Protein AF-A0A8S2ZT82-F1 (afdb_monomer_lite)

Organism: NCBI:txid392030

Sequence (80 aa):
GRNASSTTPGRPVLLQHGLLDSATSWVINFPEQSLGFILADAGYDVWLGNMRGNHYSRAHVKYNPDHDEAFWDFSWDDMA

InterPro domains:
  IPR006693 Partial AB-hydrolase lipase domain [PF04083] (3-29)
  IPR029058 Alpha/Beta hydrolase fold [G3DSA:3.40.50.1820] (1-80)
  IPR029058 Alpha/Beta hydrolase fold [SSF53474] (5-80)

Secondary structure (DSSP, 8-state):
-TT---SSPPPEEEEE--TT--GGGGTSS-TTT-HHHHHHHTT-EEEEE--TTSTT----SS--TTT-GGGG---GGGT-

Foldseek 3Di:
DVQDPDPDQAAEDEDEDDPLDFLCQQPVDDLVPHVQSVCVNVRHHYHYDGDAPHPVHPDDPPDHNVPGPVSVPDDVVVVD

pLDDT: mean 93.6, std 8.81, range [63.47, 98.44]

Structure (mmCIF, N/CA/C/O backbone):
data_AF-A0A8S2ZT82-F1
#
_entry.id   AF-A0A8S2ZT82-F1
#
loop_
_atom_site.group_PDB
_atom_site.id
_atom_site.type_symbol
_atom_site.label_atom_id
_atom_site.label_alt_id
_atom_site.label_comp_id
_atom_site.label_asym_id
_atom_site.label_entity_id
_atom_site.label_seq_id
_atom_site.pdbx_PDB_ins_code
_atom_site.Cartn_x
_atom_site.Cartn_y
_atom_site.Cartn_z
_atom_site.occupancy
_atom_site.B_iso_or_equiv
_atom_site.auth_seq_id
_atom_site.auth_comp_id
_atom_site.auth_asym_id
_atom_site.auth_atom_id
_atom_site.pdbx_PDB_model_num
ATOM 1 N N . GLY A 1 1 ? -4.473 -5.135 18.148 1.00 67.69 1 GLY A N 1
ATOM 2 C CA . GLY A 1 1 ? -4.678 -3.706 18.448 1.00 67.69 1 GLY A CA 1
ATOM 3 C C . GLY A 1 1 ? -4.744 -3.476 19.940 1.00 67.69 1 GLY A C 1
ATOM 4 O O . GLY A 1 1 ? -4.410 -4.376 20.706 1.00 67.69 1 GLY A O 1
ATOM 5 N N . ARG A 1 2 ? -5.173 -2.281 20.349 1.00 76.00 2 ARG A N 1
ATOM 6 C CA . ARG A 1 2 ? -5.214 -1.800 21.742 1.00 76.00 2 ARG A CA 1
ATOM 7 C C . ARG A 1 2 ? -6.005 -2.718 22.689 1.00 76.00 2 ARG A C 1
ATOM 9 O O . ARG A 1 2 ? -5.749 -2.709 23.885 1.00 76.00 2 ARG A O 1
ATOM 16 N N . ASN A 1 3 ? -6.894 -3.551 22.140 1.00 68.44 3 ASN A N 1
ATOM 17 C CA . ASN A 1 3 ? -7.740 -4.502 22.872 1.00 68.44 3 ASN A CA 1
ATOM 18 C C . ASN A 1 3 ? -7.320 -5.979 22.718 1.00 68.44 3 ASN A C 1
ATOM 20 O O . ASN A 1 3 ? -8.092 -6.876 23.051 1.00 68.44 3 ASN A O 1
ATOM 24 N N . ALA A 1 4 ? -6.135 -6.272 22.172 1.00 64.62 4 ALA A N 1
ATOM 25 C CA . ALA A 1 4 ? -5.719 -7.655 21.951 1.00 64.62 4 ALA A CA 1
ATOM 26 C C . ALA A 1 4 ? -5.322 -8.334 23.274 1.00 64.62 4 ALA A C 1
ATOM 28 O O . ALA A 1 4 ? -4.284 -8.018 23.849 1.00 64.62 4 ALA A O 1
ATOM 29 N N . SER A 1 5 ? -6.132 -9.294 23.733 1.00 63.47 5 SER A N 1
ATOM 30 C CA . SER A 1 5 ? -5.809 -10.162 24.878 1.00 63.47 5 SER A CA 1
ATOM 31 C C . SER A 1 5 ? -5.354 -11.573 24.471 1.00 63.47 5 SER A C 1
ATOM 33 O O . SER A 1 5 ? -5.096 -12.401 25.343 1.00 63.47 5 SER A O 1
ATOM 35 N N . SER A 1 6 ? -5.288 -11.881 23.169 1.00 67.12 6 SER A N 1
ATOM 36 C CA . SER A 1 6 ? -4.937 -13.209 22.652 1.00 67.12 6 SER A CA 1
ATOM 37 C C . SER A 1 6 ? -3.531 -13.247 22.060 1.00 67.12 6 SER A C 1
ATOM 39 O O . SER A 1 6 ? -3.146 -12.380 21.282 1.00 67.12 6 SER A O 1
ATOM 41 N N . THR A 1 7 ? -2.791 -14.312 22.364 1.00 71.12 7 THR A N 1
ATOM 42 C CA . THR A 1 7 ? -1.484 -14.629 21.758 1.00 71.12 7 THR A CA 1
ATOM 43 C C . THR A 1 7 ? -1.602 -15.233 20.357 1.00 71.12 7 THR A C 1
ATOM 45 O O . THR A 1 7 ? -0.598 -15.415 19.675 1.00 71.12 7 THR A O 1
ATOM 48 N N . THR A 1 8 ? -2.819 -15.574 19.925 1.00 77.44 8 THR A N 1
ATOM 49 C CA . THR A 1 8 ? -3.089 -16.095 18.582 1.00 77.44 8 THR A CA 1
ATOM 50 C C . THR A 1 8 ? -3.297 -14.931 17.611 1.00 77.44 8 THR A C 1
ATOM 52 O O . THR A 1 8 ? -4.086 -14.037 17.937 1.00 77.44 8 THR A O 1
ATOM 55 N N . PRO A 1 9 ? -2.627 -14.929 16.442 1.00 76.81 9 PRO A N 1
ATOM 56 C CA . PRO A 1 9 ? -2.875 -13.950 15.391 1.00 76.81 9 PRO A CA 1
ATOM 57 C C . PRO A 1 9 ? -4.351 -13.918 14.990 1.00 76.81 9 PRO A C 1
ATOM 59 O O . PRO A 1 9 ? -5.010 -14.957 14.899 1.00 76.81 9 PRO A O 1
ATOM 62 N N . GLY A 1 10 ? -4.861 -12.709 14.766 1.00 88.81 10 GLY A N 1
ATOM 63 C CA . GLY A 1 10 ? -6.215 -12.479 14.283 1.00 88.81 10 GLY A CA 1
ATOM 64 C C . GLY A 1 10 ? -6.469 -13.088 12.907 1.00 88.81 10 GLY A C 1
ATOM 65 O O . GLY A 1 10 ? -5.541 -13.466 12.196 1.00 88.81 10 GLY A O 1
ATOM 66 N N . ARG A 1 11 ? -7.739 -13.138 12.483 1.00 95.44 11 ARG A N 1
ATOM 67 C CA . ARG A 1 11 ? -8.052 -13.471 11.082 1.00 95.44 11 ARG A CA 1
ATOM 68 C C . ARG A 1 11 ? -7.375 -12.441 10.160 1.00 95.44 11 ARG A C 1
ATOM 70 O O . ARG A 1 11 ? -7.525 -11.247 10.434 1.00 95.44 11 ARG A O 1
ATOM 77 N N . PRO A 1 12 ? -6.654 -12.866 9.108 1.00 96.94 12 PRO A N 1
ATOM 78 C CA . PRO A 1 12 ? -5.939 -11.941 8.241 1.00 96.94 12 PRO A CA 1
ATOM 79 C C . PRO A 1 12 ? -6.906 -11.142 7.365 1.00 96.94 12 PRO A C 1
ATOM 81 O O . PRO A 1 12 ? -7.879 -11.688 6.839 1.00 96.94 12 PRO A O 1
ATOM 84 N N . VAL A 1 13 ? -6.619 -9.853 7.190 1.00 98.12 13 VAL A N 1
ATOM 85 C CA . VAL A 1 13 ? -7.315 -8.949 6.267 1.00 98.12 13 VAL A CA 1
ATOM 86 C C . VAL A 1 13 ? -6.279 -8.152 5.487 1.00 98.12 13 VAL A C 1
ATOM 88 O O . VAL A 1 13 ? -5.437 -7.487 6.086 1.00 98.12 13 VAL A O 1
ATOM 91 N N . LEU A 1 14 ? -6.367 -8.188 4.156 1.00 98.19 14 LEU A N 1
ATOM 92 C CA . LEU A 1 14 ? -5.579 -7.340 3.266 1.00 98.19 14 LEU A CA 1
ATOM 93 C C . LEU A 1 14 ? -6.421 -6.140 2.824 1.00 98.19 14 LEU A C 1
ATOM 95 O O . LEU A 1 14 ? -7.478 -6.313 2.218 1.00 98.19 14 LEU A O 1
ATOM 99 N N . LEU A 1 15 ? -5.945 -4.931 3.109 1.00 98.44 15 LEU A N 1
ATOM 100 C CA . LEU A 1 15 ? -6.541 -3.689 2.626 1.00 98.44 15 LEU A CA 1
ATOM 101 C C . LEU A 1 15 ? -5.740 -3.165 1.432 1.00 98.44 15 LEU A C 1
ATOM 103 O O . LEU A 1 15 ? -4.561 -2.827 1.565 1.00 98.44 15 LEU A O 1
ATOM 107 N N . GLN A 1 16 ? -6.391 -3.086 0.271 1.00 97.94 16 GLN A N 1
ATOM 108 C CA . GLN A 1 16 ? -5.788 -2.628 -0.978 1.00 97.94 16 GLN A CA 1
ATOM 109 C C . GLN A 1 16 ? -6.318 -1.241 -1.347 1.00 97.94 16 GLN A C 1
ATOM 111 O O . GLN A 1 16 ? -7.525 -1.050 -1.465 1.00 97.94 16 GLN A O 1
ATOM 116 N N . HIS A 1 17 ? -5.415 -0.271 -1.502 1.00 97.62 17 HIS A N 1
ATOM 117 C CA . HIS A 1 17 ? -5.767 1.111 -1.848 1.00 97.62 17 HIS A CA 1
ATOM 118 C C . HIS A 1 17 ? -6.293 1.254 -3.288 1.00 97.62 17 HIS A C 1
ATOM 120 O O . HIS A 1 17 ? -6.128 0.353 -4.113 1.00 97.62 17 HIS A O 1
ATOM 126 N N . GLY A 1 18 ? -6.892 2.411 -3.589 1.00 96.00 18 GLY A N 1
ATOM 127 C CA . GLY A 1 18 ? -7.455 2.734 -4.904 1.00 96.00 18 GLY A CA 1
ATOM 128 C C . GLY A 1 18 ? -6.465 3.357 -5.899 1.00 96.00 18 GLY A C 1
ATOM 129 O O . GLY A 1 18 ? -5.245 3.298 -5.734 1.00 96.00 18 GLY A O 1
ATOM 130 N N . LEU A 1 19 ? -7.011 3.968 -6.952 1.00 96.19 19 LEU A N 1
ATOM 131 C CA . LEU A 1 19 ? -6.256 4.648 -8.008 1.00 96.19 19 LEU A CA 1
ATOM 132 C C . LEU A 1 19 ? -5.516 5.884 -7.463 1.00 96.19 19 LEU A C 1
ATOM 134 O O . LEU A 1 19 ? -6.128 6.714 -6.797 1.00 96.19 19 LEU A O 1
ATOM 138 N N . LEU A 1 20 ? -4.226 6.023 -7.803 1.00 94.88 20 LEU A N 1
ATOM 139 C CA . LEU A 1 20 ? -3.349 7.135 -7.380 1.00 94.88 20 LEU A CA 1
ATOM 140 C C . LEU A 1 20 ? -3.248 7.316 -5.852 1.00 94.88 20 LEU A C 1
ATOM 142 O O . LEU A 1 20 ? -3.021 8.419 -5.359 1.00 94.88 20 LEU A O 1
ATOM 146 N N . ASP A 1 21 ? -3.399 6.220 -5.113 1.00 97.44 21 ASP A N 1
ATOM 147 C CA . ASP A 1 21 ? -3.425 6.189 -3.652 1.00 97.44 21 ASP A CA 1
ATOM 148 C C . ASP A 1 21 ? -2.264 5.343 -3.083 1.00 97.44 21 ASP A C 1
ATOM 150 O O . ASP A 1 21 ? -1.417 4.817 -3.814 1.00 97.44 21 ASP A O 1
ATOM 154 N N . SER A 1 22 ? -2.205 5.206 -1.760 1.00 97.88 22 SER A N 1
ATOM 155 C CA . SER A 1 22 ? -1.299 4.305 -1.058 1.00 97.88 22 SER A CA 1
ATOM 156 C C . SER A 1 22 ? -1.947 3.703 0.190 1.00 97.88 22 SER A C 1
ATOM 158 O O . SER A 1 22 ? -3.044 4.082 0.595 1.00 97.88 22 SER A O 1
ATOM 160 N N . ALA A 1 23 ? -1.244 2.782 0.848 1.00 98.00 23 ALA A N 1
ATOM 161 C CA . ALA A 1 23 ? -1.685 2.177 2.104 1.00 98.00 23 ALA A CA 1
ATOM 162 C C . ALA A 1 23 ? -2.044 3.186 3.217 1.00 98.00 23 ALA A C 1
ATOM 164 O O . ALA A 1 23 ? -2.775 2.833 4.145 1.00 98.00 23 ALA A O 1
ATOM 165 N N . THR A 1 24 ? -1.544 4.427 3.152 1.00 97.88 24 THR A N 1
ATOM 166 C CA . THR A 1 24 ? -1.787 5.453 4.179 1.00 97.88 24 THR A CA 1
ATOM 167 C C . THR A 1 24 ? -3.260 5.784 4.356 1.00 97.88 24 THR A C 1
ATOM 169 O O . THR A 1 24 ? -3.669 6.067 5.479 1.00 97.88 24 THR A O 1
ATOM 172 N N . SER A 1 25 ? -4.078 5.672 3.307 1.00 97.56 25 SER A N 1
ATOM 173 C CA . SER A 1 25 ? -5.520 5.939 3.371 1.00 97.56 25 SER A CA 1
ATOM 174 C C . SER A 1 25 ? -6.245 5.105 4.433 1.00 97.56 25 SER A C 1
ATOM 176 O O . SER A 1 25 ? -7.251 5.542 4.991 1.00 97.56 25 SER A O 1
ATOM 178 N N . TRP A 1 26 ? -5.695 3.947 4.809 1.00 98.38 26 TRP A N 1
ATOM 179 C CA . TRP A 1 26 ? -6.258 3.086 5.851 1.00 98.38 26 TRP A CA 1
ATOM 180 C C . TRP A 1 26 ? -5.907 3.494 7.285 1.00 98.38 26 TRP A C 1
ATOM 182 O O . TRP A 1 26 ? -6.475 2.923 8.219 1.00 98.38 26 TRP A O 1
ATOM 192 N N . VAL A 1 27 ? -4.984 4.445 7.469 1.00 98.06 27 VAL A N 1
ATOM 193 C CA . VAL A 1 27 ? -4.382 4.809 8.768 1.00 98.06 27 VAL A CA 1
ATOM 194 C C . VAL A 1 27 ? -4.134 6.317 8.953 1.00 98.06 27 VAL A C 1
ATOM 196 O O . VAL A 1 27 ? -3.507 6.707 9.932 1.00 98.06 27 VAL A O 1
ATOM 199 N N . ILE A 1 28 ? -4.583 7.176 8.031 1.00 97.81 28 ILE A N 1
ATOM 200 C CA . ILE A 1 28 ? -4.248 8.614 8.041 1.00 97.81 28 ILE A CA 1
ATOM 201 C C . ILE A 1 28 ? -5.080 9.458 9.026 1.00 97.81 28 ILE A C 1
ATOM 203 O O . ILE A 1 28 ? -4.647 10.541 9.412 1.00 97.81 28 ILE A O 1
ATOM 207 N N . ASN A 1 29 ? -6.258 8.982 9.442 1.00 97.88 29 ASN A N 1
ATOM 208 C CA . ASN A 1 29 ? -7.135 9.689 10.384 1.00 97.88 29 ASN A CA 1
ATOM 209 C C . ASN A 1 29 ? -6.884 9.226 11.834 1.00 97.88 29 ASN A C 1
ATOM 211 O O . ASN A 1 29 ? -5.900 8.554 12.144 1.00 97.88 29 ASN A O 1
ATOM 215 N N . PHE A 1 30 ? -7.800 9.555 12.750 1.00 97.62 30 PHE A N 1
ATOM 216 C CA . PHE A 1 30 ? -7.753 9.043 14.120 1.00 97.62 30 PHE A CA 1
ATOM 217 C C . PHE A 1 30 ? -7.993 7.518 14.178 1.00 97.62 30 PHE A C 1
ATOM 219 O O . PHE A 1 30 ? -8.607 6.952 13.261 1.00 97.62 30 PHE A O 1
ATOM 226 N N . PRO A 1 31 ? -7.549 6.834 15.253 1.00 96.50 31 PRO A N 1
ATOM 227 C CA . PRO A 1 31 ? -7.734 5.390 15.420 1.00 96.50 31 PRO A CA 1
ATOM 228 C C . PRO A 1 31 ? -9.184 4.905 15.292 1.00 96.50 31 PRO A C 1
ATOM 230 O O . PRO A 1 31 ? -9.437 3.841 14.739 1.00 96.50 31 PRO A O 1
ATOM 233 N N . GLU A 1 32 ? -10.151 5.705 15.732 1.00 96.31 32 GLU A N 1
ATOM 234 C CA . GLU A 1 32 ? -11.579 5.375 15.696 1.00 96.31 32 GLU A CA 1
ATOM 235 C C . GLU A 1 32 ? -12.233 5.667 14.331 1.00 96.31 32 GLU A C 1
ATOM 237 O O . GLU A 1 32 ? -13.410 5.377 14.134 1.00 96.31 32 GLU A O 1
ATOM 242 N N . GLN A 1 33 ? -11.484 6.252 13.390 1.00 97.81 33 GLN A N 1
ATOM 243 C CA . GLN A 1 33 ? -11.965 6.671 12.067 1.00 97.81 33 GLN A CA 1
ATOM 244 C C . GLN A 1 33 ? -11.234 5.991 10.906 1.00 97.81 33 GLN A C 1
ATOM 246 O O . GLN A 1 33 ? -11.667 6.106 9.760 1.00 97.81 33 GLN A O 1
ATOM 251 N N . SER A 1 34 ? -10.127 5.299 11.175 1.00 98.31 34 SER A N 1
ATOM 252 C CA . SER A 1 34 ? -9.325 4.661 10.132 1.00 98.31 34 SER A CA 1
ATOM 253 C C . SER A 1 34 ? -9.540 3.155 10.152 1.00 98.31 34 SER A C 1
ATOM 255 O O . SER A 1 34 ? -9.341 2.505 11.179 1.00 98.31 34 SER A O 1
ATOM 257 N N . LEU A 1 35 ? -9.927 2.588 9.009 1.00 98.31 35 LEU A N 1
ATOM 258 C CA . LEU A 1 35 ? -10.311 1.178 8.911 1.00 98.31 35 LEU A CA 1
ATOM 259 C C . LEU A 1 35 ? -9.210 0.223 9.394 1.00 98.31 35 LEU A C 1
ATOM 261 O O . LEU A 1 35 ? -9.518 -0.766 10.056 1.00 98.31 35 LEU A O 1
ATOM 265 N N . GLY A 1 36 ? -7.938 0.529 9.117 1.00 97.69 36 GLY A N 1
ATOM 266 C CA . GLY A 1 36 ? -6.816 -0.295 9.566 1.00 97.69 36 GLY A CA 1
ATOM 267 C C . GLY A 1 36 ? -6.743 -0.396 11.091 1.00 97.69 36 GLY A C 1
ATOM 268 O O . GLY A 1 36 ? -6.574 -1.487 11.633 1.00 97.69 36 GLY A O 1
ATOM 269 N N . PHE A 1 37 ? -6.957 0.722 11.790 1.00 97.38 37 PHE A N 1
ATOM 270 C CA . PHE A 1 37 ? -6.980 0.753 13.253 1.00 97.38 37 PHE A CA 1
ATOM 271 C C . PHE A 1 37 ? -8.232 0.080 13.824 1.00 97.38 37 PHE A C 1
ATOM 273 O O . PHE A 1 37 ? -8.113 -0.730 14.742 1.00 97.38 37 PHE A O 1
ATOM 280 N N . ILE A 1 38 ? -9.407 0.329 13.237 1.00 97.44 38 ILE A N 1
ATOM 281 C CA . ILE A 1 38 ? -10.672 -0.293 13.657 1.00 97.44 38 ILE A CA 1
ATOM 282 C C . ILE A 1 38 ? -10.587 -1.827 13.569 1.00 97.44 38 ILE A C 1
ATOM 284 O O . ILE A 1 38 ? -10.959 -2.524 14.513 1.00 97.44 38 ILE A O 1
ATOM 288 N N . LEU A 1 39 ? -10.055 -2.370 12.468 1.00 96.50 39 LEU A N 1
ATOM 289 C CA . LEU A 1 39 ? -9.879 -3.816 12.296 1.00 96.50 39 LEU A CA 1
ATOM 290 C C . LEU A 1 39 ? -8.834 -4.388 13.262 1.00 96.50 39 LEU A C 1
ATOM 292 O O . LEU A 1 39 ? -9.065 -5.430 13.879 1.00 96.50 39 LEU A O 1
ATOM 296 N N . ALA A 1 40 ? -7.709 -3.700 13.453 1.00 95.25 40 ALA A N 1
ATOM 297 C CA . ALA A 1 40 ? -6.684 -4.141 14.393 1.00 95.25 40 ALA A CA 1
ATOM 298 C C . ALA A 1 40 ? -7.199 -4.162 15.846 1.00 95.25 40 ALA A C 1
ATOM 300 O O . ALA A 1 40 ? -6.838 -5.054 16.623 1.00 95.25 40 ALA A O 1
ATOM 301 N N . ASP A 1 41 ? -8.040 -3.201 16.234 1.00 94.50 41 ASP A N 1
ATOM 302 C CA . ASP A 1 41 ? -8.671 -3.140 17.558 1.00 94.50 41 ASP A CA 1
ATOM 303 C C . ASP A 1 41 ? -9.796 -4.170 17.725 1.00 94.50 41 ASP A C 1
ATOM 305 O O . ASP A 1 41 ? -10.024 -4.636 18.842 1.00 94.50 41 ASP A O 1
ATOM 309 N N . ALA A 1 42 ? -10.425 -4.600 16.627 1.00 93.94 42 ALA A N 1
ATOM 310 C CA . ALA A 1 42 ? -11.361 -5.727 16.588 1.00 93.94 42 ALA A CA 1
ATOM 311 C C . ALA A 1 42 ? -10.673 -7.111 16.562 1.00 93.94 42 ALA A C 1
ATOM 313 O O . ALA A 1 42 ? -11.354 -8.136 16.514 1.00 93.94 42 ALA A O 1
ATOM 314 N N . GLY A 1 43 ? -9.337 -7.158 16.607 1.00 93.25 43 GLY A N 1
ATO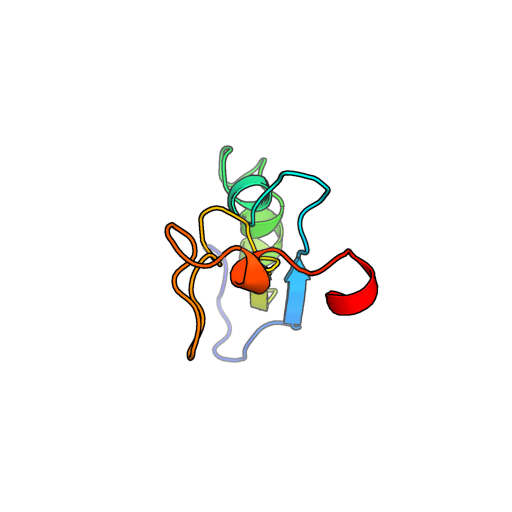M 315 C CA . GLY A 1 43 ? -8.567 -8.399 16.711 1.00 93.25 43 GLY A CA 1
ATOM 316 C C . GLY A 1 43 ? -8.260 -9.083 15.380 1.00 93.25 43 GLY A C 1
ATOM 317 O O . GLY A 1 43 ? -7.987 -10.279 15.380 1.00 93.25 43 GLY A O 1
ATOM 318 N N . TYR A 1 44 ? -8.304 -8.363 14.257 1.00 95.00 44 TYR A N 1
ATOM 319 C CA . TYR A 1 44 ? -7.809 -8.859 12.969 1.00 95.00 44 TYR A CA 1
ATOM 320 C C . TYR A 1 44 ? -6.294 -8.657 12.840 1.00 95.00 44 TYR A C 1
ATOM 322 O O . TYR A 1 44 ? -5.722 -7.746 13.443 1.00 95.00 44 TYR A O 1
ATOM 330 N N . ASP A 1 45 ? -5.659 -9.505 12.033 1.00 95.31 45 ASP A N 1
ATOM 331 C CA . ASP A 1 45 ? -4.286 -9.308 11.566 1.00 95.31 45 ASP A CA 1
ATOM 332 C C . ASP A 1 45 ? -4.329 -8.509 10.255 1.00 95.31 45 ASP A C 1
ATOM 334 O O . ASP A 1 45 ? -4.816 -8.996 9.234 1.00 95.31 45 ASP A O 1
ATOM 338 N N . VAL A 1 46 ? -3.931 -7.238 10.302 1.00 97.00 46 VAL A N 1
ATOM 339 C CA . VAL A 1 46 ? -4.185 -6.276 9.221 1.00 97.00 46 VAL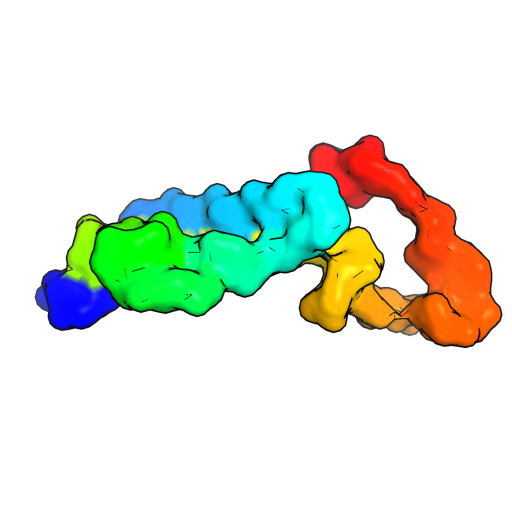 A CA 1
ATOM 340 C C . VAL A 1 46 ? -2.928 -6.065 8.388 1.00 97.00 46 VAL A C 1
ATOM 342 O O . VAL A 1 46 ? -1.916 -5.574 8.883 1.00 97.00 46 VAL A O 1
ATOM 345 N N . TRP A 1 47 ? -3.035 -6.357 7.096 1.00 97.94 47 TRP A N 1
ATOM 346 C CA . TRP A 1 47 ? -1.996 -6.158 6.093 1.00 97.94 4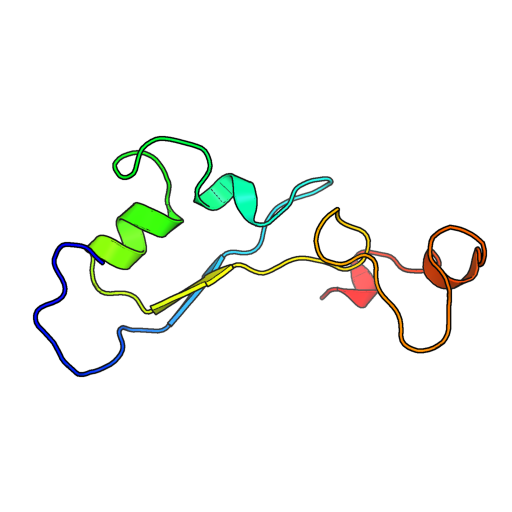7 TRP A CA 1
ATOM 347 C C . TRP A 1 47 ? -2.412 -5.027 5.153 1.00 97.94 47 TRP A C 1
ATOM 349 O O . TRP A 1 47 ? -3.549 -4.990 4.683 1.00 97.94 47 TRP A O 1
ATOM 359 N N . LEU A 1 48 ? -1.501 -4.095 4.869 1.00 98.38 48 LEU A N 1
ATOM 360 C CA . LEU A 1 48 ? -1.766 -2.951 3.993 1.00 98.38 48 LEU A CA 1
ATOM 361 C C . LEU A 1 48 ? -0.943 -3.085 2.710 1.00 98.38 48 LEU A C 1
ATOM 363 O O . LEU A 1 48 ? 0.286 -3.010 2.745 1.00 98.38 48 LEU A O 1
ATOM 367 N N . GLY A 1 49 ? -1.620 -3.303 1.584 1.00 97.62 49 GLY A N 1
ATOM 368 C CA . GLY A 1 49 ? -0.976 -3.474 0.284 1.00 97.62 49 GLY A CA 1
ATOM 369 C C . GLY A 1 49 ? -0.565 -2.139 -0.333 1.00 97.62 49 GLY A C 1
ATOM 370 O O . GLY A 1 49 ? -1.292 -1.152 -0.223 1.00 97.62 49 GLY A O 1
ATOM 371 N N . ASN A 1 50 ? 0.580 -2.112 -1.017 1.00 98.00 50 ASN A N 1
ATOM 372 C CA . ASN A 1 50 ? 0.983 -1.016 -1.897 1.00 98.00 50 ASN A CA 1
ATOM 373 C C . ASN A 1 50 ? 1.243 -1.565 -3.298 1.00 98.00 50 ASN A C 1
ATOM 375 O O . ASN A 1 50 ? 1.959 -2.552 -3.467 1.00 98.00 50 ASN A O 1
ATOM 379 N N . MET A 1 51 ? 0.641 -0.923 -4.294 1.00 96.88 51 MET A N 1
ATOM 380 C CA . MET A 1 51 ? 0.859 -1.249 -5.697 1.00 96.88 51 MET A CA 1
ATOM 381 C C . MET A 1 51 ? 2.153 -0.612 -6.215 1.00 96.88 51 MET A C 1
ATOM 383 O O . MET A 1 51 ? 2.535 0.485 -5.792 1.00 96.88 51 MET A O 1
ATOM 387 N N . ARG A 1 52 ? 2.813 -1.300 -7.157 1.00 97.06 52 ARG A N 1
ATOM 388 C CA . ARG A 1 52 ? 4.022 -0.805 -7.830 1.00 97.06 52 ARG A CA 1
ATOM 389 C C . ARG A 1 52 ? 3.795 0.603 -8.395 1.00 97.06 52 ARG A C 1
ATOM 391 O O . ARG A 1 52 ? 2.725 0.915 -8.909 1.00 97.06 52 ARG A O 1
ATOM 398 N N . GLY A 1 53 ? 4.806 1.456 -8.270 1.00 96.06 53 GLY A N 1
ATOM 399 C CA . GLY A 1 53 ? 4.783 2.837 -8.757 1.00 96.06 53 GLY A CA 1
ATOM 400 C C . GLY A 1 53 ? 4.273 3.880 -7.764 1.00 96.06 53 GLY A C 1
ATOM 401 O O . GLY A 1 53 ? 4.543 5.063 -7.962 1.00 96.06 53 GLY A O 1
ATOM 402 N N . ASN A 1 54 ? 3.599 3.487 -6.676 1.00 96.62 54 ASN A N 1
ATOM 403 C CA . ASN A 1 54 ? 3.219 4.448 -5.640 1.00 96.62 54 ASN A CA 1
ATOM 404 C C . ASN A 1 54 ? 4.428 4.870 -4.775 1.00 96.62 54 ASN A C 1
ATOM 406 O O . ASN A 1 54 ? 5.526 4.318 -4.888 1.00 96.62 54 ASN A O 1
ATOM 410 N N . HIS A 1 55 ? 4.227 5.845 -3.881 1.00 96.31 55 HIS A N 1
ATOM 411 C CA . HIS A 1 55 ? 5.293 6.418 -3.048 1.00 96.31 55 HIS A CA 1
ATOM 412 C C . HIS A 1 55 ? 6.112 5.374 -2.262 1.00 96.31 55 HIS A C 1
ATOM 414 O O . HIS A 1 55 ? 7.325 5.527 -2.129 1.00 96.31 55 HIS A O 1
ATOM 420 N N . TYR A 1 56 ? 5.471 4.307 -1.775 1.00 97.00 56 TYR A N 1
ATOM 421 C CA . TYR A 1 56 ? 6.094 3.279 -0.933 1.00 97.00 56 TYR A CA 1
ATOM 422 C C . TYR A 1 56 ? 6.568 2.045 -1.713 1.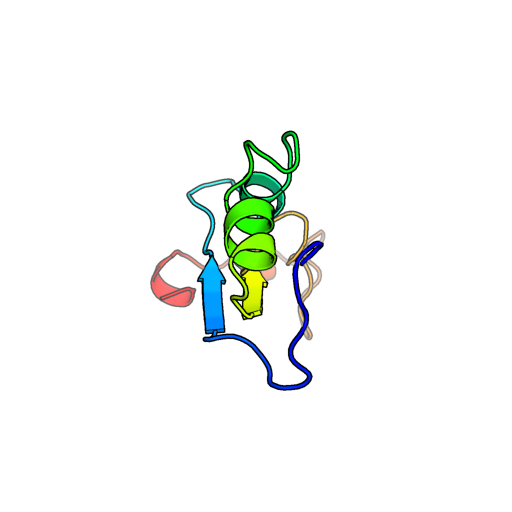00 97.00 56 TYR A C 1
ATOM 424 O O . TYR A 1 56 ? 7.216 1.168 -1.145 1.00 97.00 56 TYR A O 1
ATOM 432 N N . SER A 1 57 ? 6.265 1.955 -3.007 1.00 97.06 57 SER A N 1
ATOM 433 C CA . SER A 1 57 ? 6.578 0.793 -3.846 1.00 97.06 57 SER A CA 1
ATOM 434 C C . SER A 1 57 ? 7.190 1.217 -5.179 1.00 97.06 57 SER A C 1
ATOM 436 O O . SER A 1 57 ? 6.765 0.787 -6.252 1.00 97.06 57 SER A O 1
ATOM 438 N N . ARG A 1 58 ? 8.227 2.062 -5.095 1.00 97.06 58 ARG A N 1
ATOM 439 C CA . ARG A 1 58 ? 8.958 2.620 -6.243 1.00 97.06 58 ARG A CA 1
ATOM 440 C C . ARG A 1 58 ? 10.365 2.029 -6.442 1.00 97.06 58 ARG A C 1
ATOM 442 O O . ARG A 1 58 ? 11.262 2.725 -6.891 1.00 97.06 58 ARG A O 1
ATOM 449 N N . ALA A 1 59 ? 10.590 0.769 -6.073 1.00 97.81 59 ALA A N 1
ATOM 450 C CA . ALA A 1 59 ? 11.892 0.105 -6.210 1.00 97.81 59 ALA A CA 1
ATOM 451 C C . ALA A 1 59 ? 11.806 -1.105 -7.150 1.00 97.81 59 ALA A C 1
ATOM 453 O O . ALA A 1 59 ? 10.793 -1.799 -7.177 1.00 97.81 59 ALA A O 1
ATOM 454 N N . HIS A 1 60 ? 12.876 -1.370 -7.902 1.00 98.00 60 HIS A N 1
ATOM 455 C CA . HIS A 1 60 ? 12.968 -2.513 -8.809 1.00 98.00 60 HIS A CA 1
ATOM 456 C C . HIS A 1 60 ? 14.391 -3.085 -8.820 1.00 98.00 60 HIS A C 1
ATOM 458 O O . HIS A 1 60 ? 15.366 -2.358 -8.658 1.00 98.00 60 HIS A O 1
ATOM 464 N N . VAL A 1 61 ? 14.521 -4.401 -9.020 1.00 98.00 61 VAL A N 1
ATOM 465 C CA . VAL A 1 61 ? 15.818 -5.107 -8.958 1.00 98.00 61 VAL A CA 1
ATOM 466 C C . VAL A 1 61 ? 16.750 -4.789 -10.131 1.00 98.00 61 VAL A C 1
ATOM 468 O O . VAL A 1 61 ? 17.954 -4.998 -10.028 1.00 98.00 61 VAL A O 1
ATOM 471 N N . LYS A 1 62 ? 16.193 -4.316 -11.253 1.00 98.12 62 LYS A N 1
ATOM 472 C CA . LYS A 1 62 ? 16.924 -4.065 -12.508 1.00 98.12 62 LYS A CA 1
ATOM 473 C C . LYS A 1 62 ? 16.867 -2.615 -12.992 1.00 98.12 62 LYS A C 1
ATOM 475 O O . LYS A 1 62 ? 17.790 -2.192 -13.672 1.00 98.12 62 LYS A O 1
ATOM 480 N N . TYR A 1 63 ? 15.790 -1.893 -12.690 1.00 98.19 63 TYR A N 1
ATOM 481 C CA . TYR A 1 63 ? 15.474 -0.608 -13.320 1.00 98.19 63 TYR A CA 1
ATOM 482 C C . TYR A 1 63 ? 15.407 0.483 -12.253 1.00 98.19 63 TYR A C 1
ATOM 484 O O . TYR A 1 63 ? 14.851 0.255 -11.178 1.00 98.19 63 TYR A O 1
ATOM 492 N N . ASN A 1 64 ? 15.972 1.651 -12.535 1.00 97.88 64 ASN A N 1
ATOM 493 C CA . ASN A 1 64 ? 15.887 2.826 -11.683 1.00 97.88 64 ASN A CA 1
ATOM 494 C C . ASN A 1 64 ? 14.635 3.644 -12.056 1.00 97.88 64 ASN A C 1
ATOM 496 O O . ASN A 1 64 ? 14.530 4.082 -13.200 1.00 97.88 64 ASN A O 1
ATOM 500 N N . 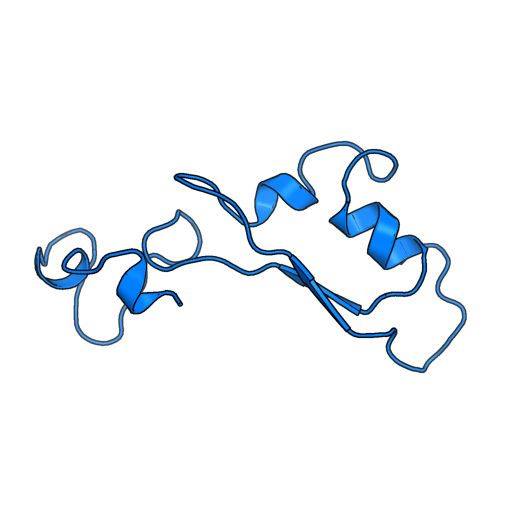PRO A 1 65 ? 13.712 3.913 -11.116 1.00 97.50 65 PRO A N 1
ATOM 501 C CA . PRO A 1 65 ? 12.475 4.649 -11.397 1.00 97.50 65 PRO A CA 1
ATOM 502 C C . PRO A 1 65 ? 12.675 6.083 -11.903 1.00 97.50 65 PRO A C 1
ATOM 504 O O . PRO A 1 65 ? 11.769 6.633 -12.526 1.00 97.50 65 PRO A O 1
ATOM 507 N N . ASP A 1 66 ? 13.825 6.696 -11.621 1.00 97.88 66 ASP A N 1
ATOM 508 C CA . ASP A 1 66 ? 14.111 8.091 -11.957 1.00 97.88 66 ASP A CA 1
ATOM 509 C C . ASP A 1 66 ? 14.884 8.222 -13.289 1.00 97.88 66 ASP A C 1
ATOM 511 O O . ASP A 1 66 ? 15.081 9.335 -13.784 1.00 97.88 66 ASP A O 1
ATOM 515 N N . HIS A 1 67 ? 15.344 7.104 -13.870 1.00 98.00 67 HIS A N 1
ATOM 516 C CA . HIS A 1 67 ? 16.201 7.098 -15.066 1.00 98.00 67 HIS A CA 1
ATOM 517 C C . HIS A 1 67 ? 15.768 6.117 -16.162 1.00 98.00 67 HIS A C 1
ATOM 519 O O . HIS A 1 67 ? 16.030 6.386 -17.332 1.00 98.00 67 HIS A O 1
ATOM 525 N N . ASP A 1 68 ? 15.108 5.010 -15.818 1.00 98.31 68 ASP A N 1
ATOM 526 C CA . ASP A 1 68 ? 14.722 3.970 -16.770 1.00 98.31 68 ASP A CA 1
ATOM 527 C C . ASP A 1 68 ? 13.214 4.017 -17.043 1.00 98.31 68 ASP A C 1
ATOM 529 O O . ASP A 1 68 ? 12.408 3.635 -16.195 1.00 98.31 68 ASP A O 1
ATOM 533 N N . GLU A 1 69 ? 12.813 4.405 -18.257 1.00 97.56 69 GLU A N 1
ATOM 534 C CA . GLU A 1 69 ? 11.396 4.418 -18.675 1.00 97.56 69 GLU A CA 1
ATOM 535 C C . GLU A 1 69 ? 10.733 3.037 -18.539 1.00 97.56 69 GLU A C 1
ATOM 537 O O . GLU A 1 69 ? 9.569 2.942 -18.161 1.00 97.56 69 GLU A O 1
ATOM 542 N N . ALA A 1 70 ? 11.502 1.961 -18.745 1.00 98.00 70 ALA A N 1
ATOM 543 C CA . ALA A 1 70 ? 11.050 0.577 -18.586 1.00 98.00 70 ALA A CA 1
ATOM 544 C C . ALA A 1 70 ? 10.594 0.232 -17.155 1.00 98.00 70 ALA A C 1
ATOM 546 O O . ALA A 1 70 ? 9.914 -0.771 -16.960 1.00 98.00 70 ALA A O 1
ATOM 547 N N . PHE A 1 71 ? 10.951 1.037 -16.147 1.00 98.12 71 PHE A N 1
ATOM 548 C CA . PHE A 1 71 ? 10.384 0.899 -14.806 1.00 98.12 71 PHE A CA 1
ATOM 549 C C . PHE A 1 71 ? 8.862 1.129 -14.807 1.00 98.12 71 PHE A C 1
ATOM 551 O O . PHE A 1 71 ? 8.148 0.500 -14.028 1.00 98.12 71 PHE A O 1
ATOM 558 N N . TRP A 1 72 ? 8.374 2.022 -15.671 1.00 97.56 72 TRP A N 1
ATOM 559 C CA . TRP A 1 72 ? 6.987 2.496 -15.711 1.00 97.56 72 TRP A CA 1
ATOM 560 C C . TRP A 1 72 ? 6.114 1.778 -16.747 1.00 97.56 72 TRP A C 1
ATOM 562 O O . TRP A 1 72 ? 4.945 2.125 -16.898 1.00 97.56 72 TRP A O 1
ATOM 572 N N . ASP A 1 73 ? 6.656 0.777 -17.442 1.00 97.50 73 ASP A N 1
ATOM 573 C CA . ASP A 1 73 ? 5.931 -0.031 -18.427 1.00 97.50 73 ASP A CA 1
ATOM 574 C C . ASP A 1 73 ? 5.100 -1.123 -17.730 1.00 97.50 73 ASP A C 1
ATOM 576 O O . ASP A 1 73 ? 5.441 -2.305 -17.729 1.00 97.50 73 ASP A O 1
ATOM 580 N N . PHE A 1 74 ? 4.049 -0.695 -17.029 1.00 96.62 74 PHE A N 1
ATOM 581 C CA . PHE A 1 74 ? 3.060 -1.565 -16.395 1.00 96.62 74 PHE A CA 1
ATOM 582 C C . PHE A 1 74 ? 1.690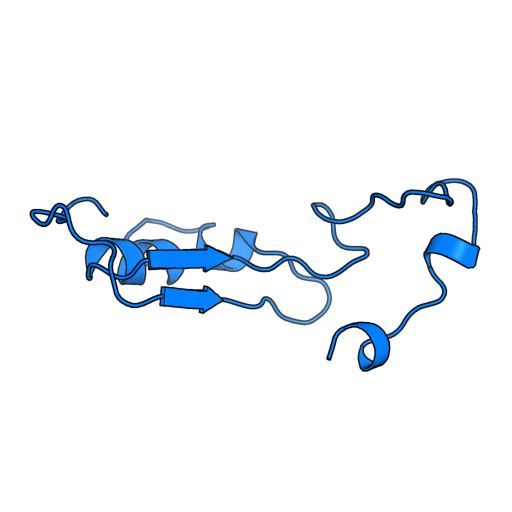 -0.885 -16.344 1.00 96.62 74 PHE A C 1
ATOM 584 O O . PHE A 1 74 ? 1.563 0.340 -16.397 1.00 96.62 74 PHE A O 1
ATOM 591 N N . SER A 1 75 ? 0.648 -1.687 -16.172 1.00 94.88 75 SER A N 1
ATOM 592 C CA . SER A 1 75 ? -0.724 -1.230 -15.961 1.00 94.88 75 SER A CA 1
ATOM 593 C C . SER A 1 75 ? -1.372 -1.957 -14.779 1.00 94.88 75 SER A C 1
ATOM 595 O O . SER A 1 75 ? -0.722 -2.714 -14.059 1.00 94.88 75 SER A O 1
ATOM 597 N N . TRP A 1 76 ? -2.672 -1.743 -14.565 1.00 92.12 76 TRP A N 1
ATOM 598 C CA . TRP A 1 76 ? -3.448 -2.521 -13.596 1.00 92.12 76 TRP A CA 1
ATOM 599 C C . TRP A 1 76 ? -3.500 -4.020 -13.885 1.00 92.12 76 TRP A C 1
ATOM 601 O O . TRP A 1 76 ? -3.690 -4.789 -12.947 1.00 92.12 76 TRP A O 1
ATOM 611 N N . ASP A 1 77 ? -3.248 -4.438 -15.126 1.00 95.31 77 ASP A N 1
ATOM 612 C CA . ASP A 1 77 ? -3.280 -5.843 -15.521 1.00 95.31 77 ASP A CA 1
ATOM 613 C C . ASP A 1 77 ? -2.078 -6.576 -14.907 1.00 95.31 77 ASP A C 1
ATOM 615 O O . ASP A 1 77 ? -2.174 -7.744 -14.555 1.00 95.31 77 ASP A O 1
ATOM 619 N N . ASP A 1 78 ? -0.971 -5.863 -14.672 1.00 93.31 78 ASP A N 1
ATOM 620 C CA . ASP A 1 78 ? 0.231 -6.377 -14.002 1.00 93.31 78 ASP A CA 1
ATOM 621 C C . ASP A 1 78 ? 0.127 -6.368 -12.465 1.00 93.31 78 ASP A C 1
ATOM 623 O O . ASP A 1 78 ? 1.079 -6.743 -11.762 1.00 93.31 78 ASP A O 1
ATOM 627 N N . MET A 1 79 ? -0.990 -5.859 -11.932 1.00 90.00 79 MET A N 1
ATOM 628 C CA . MET A 1 79 ? -1.267 -5.724 -10.499 1.00 90.00 79 MET A CA 1
ATOM 629 C C . MET A 1 79 ? -2.364 -6.681 -10.005 1.00 90.00 79 MET A C 1
ATOM 631 O O . MET A 1 79 ? -2.522 -6.800 -8.788 1.00 90.00 79 MET A O 1
ATOM 635 N N . ALA A 1 80 ? -3.104 -7.327 -10.915 1.00 81.44 80 ALA A N 1
ATOM 636 C CA . ALA A 1 80 ? -4.257 -8.190 -10.637 1.00 81.44 80 ALA A CA 1
ATOM 637 C C . ALA A 1 80 ? -3.932 -9.691 -10.710 1.00 81.44 80 ALA A C 1
ATOM 639 O O . ALA A 1 80 ? -3.031 -10.084 -11.484 1.00 81.44 80 ALA A O 1
#

Radius of gyration: 16.0 Å; chains: 1; bounding box: 29×26×44 Å